Protein AF-A0AAD9JQ45-F1 (afdb_monomer_lite)

Sequence (124 aa):
MDDPEVIKRTMRRQRAKHRPKNRPTATRLMILDEWKTPRGDNPEKFPRPRTFSQQNMLNGLAFLPVDCVVNGLQFLKENTPDGLETLLEYFECTYVSGSFRRIQPPPFLDGTIPPLRMRRVPPL

Foldseek 3Di:
DDDPVVVVVVVVVVCVVPPPPDDPDCVVVPPPCVPDDPPDDDPDDDPPPCVVVLVVLVVVLVVDDLVCSVVSLVVCVVPPDPPCVVVSVQCCCFPPVFDKDWDFDDQDPVRHGDDIDIDTDGDD

Organism: NCBI:txid53620

Structure (mmCIF, N/CA/C/O backbone):
data_AF-A0AAD9JQ45-F1
#
_entry.id   AF-A0AAD9JQ45-F1
#
loop_
_atom_site.group_PDB
_atom_site.id
_atom_site.type_symbol
_atom_site.label_a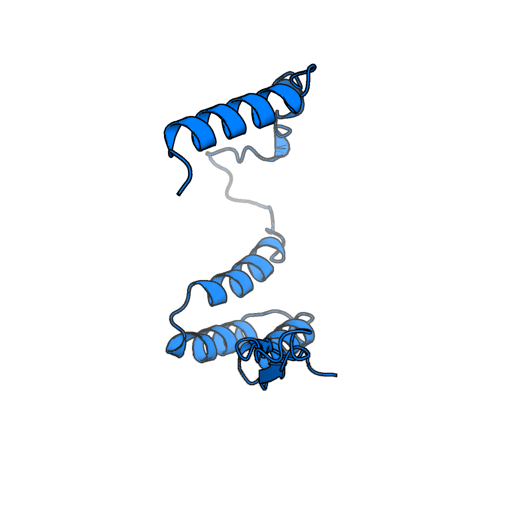tom_id
_atom_site.label_alt_id
_atom_site.label_comp_id
_atom_site.label_asym_id
_atom_site.label_entity_id
_atom_site.label_seq_id
_atom_site.pdbx_PDB_ins_code
_atom_site.Cartn_x
_atom_site.Cartn_y
_atom_site.Cartn_z
_atom_site.occupancy
_atom_site.B_iso_or_equiv
_atom_site.auth_seq_id
_atom_site.auth_comp_id
_atom_site.auth_asym_id
_atom_site.auth_atom_id
_atom_site.pdbx_PDB_model_num
ATOM 1 N N . MET A 1 1 ? 34.869 -12.000 -15.571 1.00 60.44 1 MET A N 1
ATOM 2 C CA . MET A 1 1 ? 34.526 -12.435 -14.202 1.00 60.44 1 MET A CA 1
ATOM 3 C C . MET A 1 1 ? 35.571 -11.822 -13.294 1.00 60.44 1 MET A C 1
ATOM 5 O O . MET A 1 1 ? 36.710 -12.263 -13.344 1.00 60.44 1 MET A O 1
ATOM 9 N N . ASP A 1 2 ? 35.231 -10.750 -12.582 1.00 76.12 2 ASP A N 1
ATOM 10 C CA . ASP A 1 2 ? 36.179 -10.084 -11.684 1.00 76.12 2 ASP A CA 1
ATOM 11 C C . ASP A 1 2 ? 36.359 -10.886 -10.391 1.00 76.12 2 ASP A C 1
ATOM 13 O O . ASP A 1 2 ? 35.397 -11.423 -9.839 1.00 76.12 2 ASP A O 1
ATOM 17 N N . ASP A 1 3 ? 37.599 -10.965 -9.912 1.00 87.94 3 ASP A N 1
ATOM 18 C CA . ASP A 1 3 ? 37.975 -11.698 -8.702 1.00 87.94 3 ASP A CA 1
ATOM 19 C C . ASP A 1 3 ? 37.284 -11.093 -7.452 1.00 87.94 3 ASP A C 1
ATOM 21 O O . ASP A 1 3 ? 37.372 -9.876 -7.217 1.00 87.94 3 ASP A O 1
ATOM 25 N N . PRO A 1 4 ? 36.604 -11.905 -6.614 1.00 86.50 4 PRO A N 1
ATOM 26 C CA . PRO A 1 4 ? 35.930 -11.435 -5.403 1.00 86.50 4 PRO A CA 1
ATOM 27 C C . PRO A 1 4 ? 36.851 -10.682 -4.431 1.00 86.50 4 PRO A C 1
ATOM 29 O O . PRO A 1 4 ? 36.389 -9.780 -3.723 1.00 86.50 4 PRO A O 1
ATOM 32 N N . GLU A 1 5 ? 38.148 -10.988 -4.393 1.00 86.19 5 GLU A N 1
ATOM 33 C CA . GLU A 1 5 ? 39.107 -10.265 -3.554 1.00 86.19 5 GLU A CA 1
ATOM 34 C C . GLU A 1 5 ? 39.410 -8.862 -4.089 1.00 86.19 5 GLU A C 1
ATOM 36 O O . GLU A 1 5 ? 39.559 -7.910 -3.311 1.00 86.19 5 GLU A O 1
ATOM 41 N N . VAL A 1 6 ? 39.395 -8.679 -5.410 1.00 86.75 6 VAL A N 1
ATOM 42 C CA . VAL A 1 6 ? 39.549 -7.362 -6.044 1.00 86.75 6 VAL A CA 1
ATOM 43 C C . VAL A 1 6 ? 38.337 -6.481 -5.737 1.00 86.75 6 VAL A C 1
ATOM 45 O O . VAL A 1 6 ? 38.497 -5.311 -5.365 1.00 86.75 6 VAL A O 1
ATOM 48 N N . ILE A 1 7 ? 37.129 -7.048 -5.774 1.00 84.31 7 ILE A N 1
ATOM 49 C CA . ILE A 1 7 ? 35.888 -6.348 -5.409 1.00 84.31 7 ILE A CA 1
ATOM 50 C C . ILE A 1 7 ? 35.930 -5.923 -3.936 1.00 84.31 7 ILE A C 1
ATOM 52 O O . ILE A 1 7 ? 35.714 -4.749 -3.617 1.00 84.31 7 ILE A O 1
ATOM 56 N N . LYS A 1 8 ? 36.286 -6.835 -3.020 1.00 87.19 8 LYS A N 1
ATOM 57 C CA . LYS A 1 8 ? 36.413 -6.520 -1.585 1.00 87.19 8 LYS A CA 1
ATOM 58 C C . LYS A 1 8 ? 37.433 -5.412 -1.337 1.00 87.19 8 LYS A C 1
ATOM 60 O O . LYS A 1 8 ? 37.167 -4.488 -0.561 1.00 87.19 8 LYS A O 1
ATOM 65 N N . ARG A 1 9 ? 38.591 -5.469 -1.999 1.00 86.56 9 ARG A N 1
ATOM 66 C CA . ARG A 1 9 ? 39.649 -4.453 -1.884 1.00 86.56 9 ARG A CA 1
ATOM 67 C C . ARG A 1 9 ? 39.174 -3.088 -2.375 1.00 86.56 9 ARG A C 1
ATOM 69 O O . ARG A 1 9 ? 39.435 -2.076 -1.721 1.00 86.56 9 ARG A O 1
ATOM 76 N N . THR A 1 10 ? 38.421 -3.069 -3.470 1.00 89.44 10 THR A N 1
ATOM 77 C CA . THR A 1 10 ? 37.824 -1.858 -4.044 1.00 89.44 10 THR A CA 1
ATOM 78 C C . THR A 1 10 ? 36.794 -1.249 -3.095 1.00 89.44 10 THR A C 1
ATOM 80 O O . THR A 1 10 ? 36.866 -0.059 -2.781 1.00 89.44 10 THR A O 1
ATOM 83 N N . MET A 1 11 ? 35.914 -2.075 -2.524 1.00 84.31 11 MET A N 1
ATOM 84 C CA . MET A 1 11 ? 34.913 -1.645 -1.543 1.00 84.31 11 MET A CA 1
ATOM 85 C C . MET A 1 11 ? 35.549 -1.088 -0.263 1.00 84.31 11 MET A C 1
ATOM 87 O O . MET A 1 11 ? 35.085 -0.082 0.275 1.00 84.31 11 MET A O 1
ATOM 91 N N . ARG A 1 12 ? 36.643 -1.690 0.222 1.00 84.50 12 ARG A N 1
ATOM 92 C CA . ARG A 1 12 ? 37.390 -1.173 1.383 1.00 84.50 12 ARG A CA 1
ATOM 93 C C . ARG A 1 12 ? 37.990 0.208 1.106 1.00 84.50 12 ARG A C 1
ATOM 95 O O . ARG A 1 12 ? 37.864 1.094 1.948 1.00 84.50 12 ARG A O 1
ATOM 102 N N . ARG A 1 13 ? 38.585 0.416 -0.076 1.00 87.81 13 ARG A N 1
ATOM 103 C CA . ARG A 1 13 ? 39.139 1.721 -0.490 1.00 87.81 13 ARG A CA 1
ATOM 104 C C . ARG A 1 13 ? 38.056 2.794 -0.612 1.00 87.81 13 ARG A C 1
ATOM 106 O O . ARG A 1 13 ? 38.239 3.896 -0.103 1.00 87.81 13 ARG A O 1
ATOM 113 N N . GLN A 1 14 ? 36.917 2.452 -1.213 1.00 82.62 14 GLN A N 1
ATOM 114 C CA . GLN A 1 14 ? 35.738 3.322 -1.314 1.00 82.62 14 GLN A CA 1
ATOM 115 C C . GLN A 1 14 ? 35.245 3.769 0.074 1.00 82.62 14 GLN A C 1
ATOM 117 O O . GLN A 1 14 ? 35.102 4.962 0.338 1.00 82.62 14 GLN A O 1
ATOM 122 N N . ARG A 1 15 ? 35.075 2.825 1.009 1.00 82.50 15 ARG A N 1
ATOM 123 C CA . ARG A 1 15 ? 34.634 3.121 2.385 1.00 82.50 15 ARG A CA 1
ATOM 124 C C . ARG A 1 15 ? 35.632 3.978 3.160 1.00 82.50 15 ARG A C 1
ATOM 126 O O . ARG A 1 15 ? 35.220 4.836 3.932 1.00 82.50 15 ARG A O 1
ATOM 133 N N . ALA A 1 16 ? 36.932 3.766 2.951 1.00 81.25 16 ALA A N 1
ATOM 134 C CA . ALA A 1 16 ? 37.968 4.591 3.566 1.00 81.25 16 ALA A CA 1
ATOM 135 C C . ALA A 1 16 ? 37.944 6.033 3.032 1.00 81.25 16 ALA A C 1
ATOM 137 O O . ALA A 1 16 ? 38.082 6.968 3.818 1.00 81.25 16 ALA A O 1
ATOM 138 N N . LYS A 1 17 ? 37.706 6.217 1.725 1.00 83.19 17 LYS A N 1
ATOM 139 C CA . LYS A 1 17 ? 37.618 7.536 1.075 1.00 83.19 17 LYS A CA 1
ATOM 140 C C . LYS A 1 17 ? 36.447 8.374 1.597 1.00 83.19 17 LYS A C 1
ATOM 142 O O . LYS A 1 17 ? 36.589 9.580 1.755 1.00 83.19 17 LYS A O 1
ATOM 147 N N . HIS A 1 18 ? 35.318 7.731 1.895 1.00 76.81 18 HIS A N 1
ATOM 148 C CA . HIS A 1 18 ? 34.110 8.384 2.411 1.00 76.81 18 HIS A CA 1
ATOM 149 C C . HIS A 1 18 ? 33.976 8.325 3.936 1.00 76.81 18 HIS A C 1
ATOM 151 O O . HIS A 1 18 ? 32.913 8.634 4.473 1.00 76.81 18 HIS A O 1
ATOM 157 N N . ARG A 1 19 ? 35.032 7.935 4.660 1.00 73.81 19 ARG A N 1
ATOM 158 C CA . ARG A 1 19 ? 34.989 7.930 6.120 1.00 73.81 19 ARG A CA 1
ATOM 159 C C . ARG A 1 19 ? 34.984 9.384 6.615 1.00 73.81 19 ARG A C 1
ATOM 161 O O . ARG A 1 19 ? 35.954 10.099 6.359 1.00 73.81 19 ARG A O 1
ATOM 168 N N . PRO A 1 20 ? 33.939 9.843 7.324 1.00 74.56 20 PRO A N 1
ATOM 169 C CA . PRO A 1 20 ? 33.933 11.187 7.887 1.00 74.56 20 PRO A CA 1
ATOM 170 C C . PRO A 1 20 ? 35.112 11.335 8.858 1.00 74.56 20 PRO A C 1
ATOM 172 O O . PRO A 1 20 ? 35.292 10.5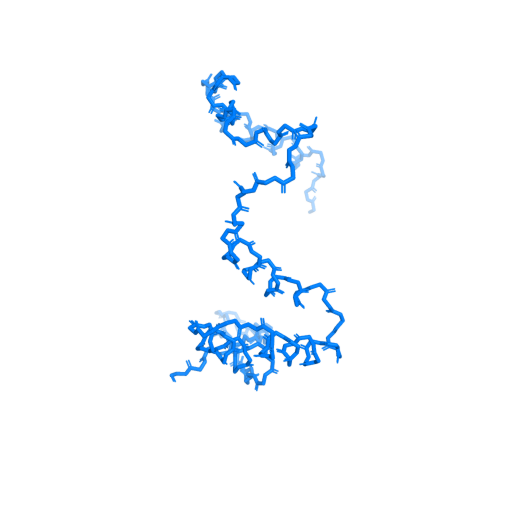14 9.759 1.00 74.56 20 PRO A O 1
ATOM 175 N N . LYS A 1 21 ? 35.943 12.364 8.640 1.00 67.81 21 LYS A N 1
ATOM 176 C CA . LYS A 1 21 ? 37.169 12.632 9.419 1.00 67.81 21 LYS A CA 1
ATOM 177 C C . LYS A 1 21 ? 36.862 12.960 10.881 1.00 67.81 21 LYS A C 1
ATOM 179 O O . LYS A 1 21 ? 37.613 12.582 11.773 1.00 67.81 21 LYS A O 1
ATOM 184 N N . ASN A 1 22 ? 35.712 13.584 11.112 1.00 68.06 22 ASN A N 1
ATOM 185 C CA . ASN A 1 22 ? 35.192 13.863 12.438 1.00 68.06 22 ASN A CA 1
ATOM 186 C C . ASN A 1 22 ? 34.194 12.764 12.791 1.00 68.06 22 ASN A C 1
ATOM 188 O O . ASN A 1 22 ? 33.078 12.732 12.274 1.00 68.06 22 ASN A O 1
ATOM 192 N N . ARG A 1 23 ? 34.600 11.842 13.667 1.00 53.06 23 ARG A N 1
ATOM 193 C CA . ARG A 1 23 ? 33.648 10.966 14.349 1.00 53.06 23 ARG A CA 1
ATOM 194 C C . ARG A 1 23 ? 32.820 11.892 15.246 1.00 53.06 23 ARG A C 1
ATOM 196 O O . ARG A 1 23 ? 33.431 12.527 16.103 1.00 53.06 23 ARG A O 1
ATOM 203 N N . PRO A 1 24 ? 31.494 12.036 15.074 1.00 58.88 24 PRO A N 1
ATOM 204 C CA . PRO A 1 24 ? 30.712 12.688 16.110 1.00 58.88 24 PRO A CA 1
ATOM 205 C C . PRO A 1 24 ? 30.982 11.910 17.399 1.00 58.88 24 PRO A C 1
ATOM 207 O O . PRO A 1 24 ? 30.790 10.692 17.444 1.00 58.88 24 PRO A O 1
ATOM 210 N N . THR A 1 25 ? 31.546 12.585 18.400 1.00 55.50 25 THR A N 1
ATOM 211 C CA . THR A 1 25 ? 31.764 12.014 19.726 1.00 55.50 25 THR A CA 1
ATOM 212 C C . THR A 1 25 ? 30.434 11.418 20.175 1.00 55.50 25 THR A C 1
ATOM 214 O O . THR A 1 25 ? 29.390 12.036 19.956 1.00 55.50 25 THR A O 1
ATOM 217 N N . ALA A 1 26 ? 30.451 10.206 20.735 1.00 52.16 26 ALA A N 1
ATOM 218 C CA . ALA A 1 26 ? 29.243 9.441 21.069 1.00 52.16 26 ALA A CA 1
ATOM 219 C C . ALA A 1 26 ? 28.235 10.220 21.940 1.00 52.16 26 ALA A C 1
ATOM 221 O O . ALA A 1 26 ? 27.062 9.876 21.977 1.00 52.16 26 ALA A O 1
ATOM 222 N N . THR A 1 27 ? 28.666 11.320 22.556 1.00 55.16 27 THR A N 1
ATOM 223 C CA . THR A 1 27 ? 27.839 12.339 23.203 1.00 55.16 27 THR A CA 1
ATOM 224 C C . THR A 1 27 ? 26.742 12.927 22.310 1.00 55.16 27 THR A C 1
ATOM 226 O O . THR A 1 27 ? 25.647 13.158 22.798 1.00 55.16 27 THR A O 1
ATOM 229 N N . ARG A 1 28 ? 26.955 13.117 20.997 1.00 48.47 28 ARG A N 1
ATOM 230 C CA . ARG A 1 28 ? 25.897 13.612 20.082 1.00 48.47 28 ARG A CA 1
ATOM 231 C C . ARG A 1 28 ? 24.850 12.540 19.736 1.00 48.47 28 ARG A C 1
ATOM 233 O O . ARG A 1 28 ? 23.806 12.861 19.183 1.00 48.47 28 ARG A O 1
ATOM 240 N N . LEU A 1 29 ? 25.144 11.278 20.050 1.00 51.72 29 LEU A N 1
ATOM 241 C CA . LEU A 1 29 ? 24.231 10.137 19.931 1.00 51.72 29 LEU A CA 1
ATOM 242 C C . LEU A 1 29 ? 23.716 9.671 21.298 1.00 51.72 29 LEU A C 1
ATOM 244 O O . LEU A 1 29 ? 23.048 8.640 21.367 1.00 51.72 29 LEU A O 1
ATOM 248 N N . MET A 1 30 ? 24.006 10.407 22.379 1.00 49.12 30 MET A N 1
ATOM 249 C CA . MET A 1 30 ? 23.260 10.242 23.617 1.00 49.12 30 MET A CA 1
ATOM 250 C C . MET A 1 30 ? 21.841 10.698 23.317 1.00 49.12 30 MET A C 1
ATOM 252 O O . MET A 1 30 ? 21.549 11.889 23.257 1.00 49.12 30 MET A O 1
ATOM 256 N N . ILE A 1 31 ? 20.985 9.718 23.041 1.00 51.78 31 ILE A N 1
ATOM 257 C CA . ILE A 1 31 ? 19.540 9.863 23.124 1.00 51.78 31 ILE A CA 1
ATOM 258 C C . ILE A 1 31 ? 19.299 10.563 24.459 1.00 51.78 31 ILE A C 1
ATOM 260 O O . ILE A 1 31 ? 19.718 10.048 25.499 1.00 51.78 31 ILE A O 1
ATOM 264 N N . LEU A 1 32 ? 18.748 11.777 24.399 1.00 46.09 32 LEU A N 1
ATOM 265 C CA . LEU A 1 32 ? 18.418 12.564 25.577 1.00 46.09 32 LEU A CA 1
ATOM 266 C C . LEU A 1 32 ? 17.648 11.648 26.541 1.00 46.09 32 LEU A C 1
ATOM 268 O O . LEU A 1 32 ? 16.798 10.869 26.102 1.00 46.09 32 LEU A O 1
ATOM 272 N N . ASP A 1 33 ? 17.989 11.702 27.829 1.00 49.25 33 ASP A N 1
ATOM 273 C CA . ASP A 1 33 ? 17.545 10.764 28.879 1.00 49.25 33 ASP A CA 1
ATOM 274 C C . ASP A 1 33 ? 16.004 10.697 29.043 1.00 49.25 33 ASP A C 1
ATOM 276 O O . ASP A 1 33 ? 15.490 9.868 29.785 1.00 49.25 33 ASP A O 1
ATOM 280 N N . GLU A 1 34 ? 15.262 11.513 28.288 1.00 50.44 34 GLU A N 1
ATOM 281 C CA . GLU A 1 34 ? 13.802 11.534 28.141 1.00 50.44 34 GLU A CA 1
ATOM 282 C C . GLU A 1 34 ? 13.191 10.199 27.678 1.00 50.44 34 GLU A C 1
ATOM 284 O O . GLU A 1 34 ? 12.023 9.937 27.953 1.00 50.44 34 GLU A O 1
ATOM 289 N N . TRP A 1 35 ? 13.958 9.327 27.010 1.00 47.41 35 TRP A N 1
ATOM 290 C CA . TRP A 1 35 ? 13.469 8.014 26.553 1.00 47.41 35 TRP A CA 1
ATOM 291 C C . TRP A 1 35 ? 13.833 6.841 27.471 1.00 47.41 35 TRP A C 1
ATOM 293 O O . TRP A 1 35 ? 13.476 5.697 27.170 1.00 47.41 35 TRP A O 1
ATOM 303 N N . LYS A 1 36 ? 14.511 7.074 28.603 1.00 46.16 36 LYS A N 1
ATOM 304 C CA . LYS A 1 36 ? 14.642 6.031 29.627 1.00 46.16 36 LYS A CA 1
ATOM 305 C C . LYS A 1 36 ? 13.361 5.977 30.452 1.00 46.16 36 LYS A C 1
ATOM 307 O O . LYS A 1 36 ? 13.198 6.705 31.423 1.00 46.16 36 LYS A O 1
ATOM 312 N N . THR A 1 37 ? 12.462 5.060 30.106 1.00 52.25 37 THR A N 1
ATOM 313 C CA . THR A 1 37 ? 11.383 4.649 31.016 1.00 52.25 37 THR A CA 1
ATOM 314 C C . THR A 1 37 ? 11.983 4.188 32.349 1.00 52.25 37 THR A C 1
ATOM 316 O O . THR A 1 37 ? 12.784 3.241 32.332 1.00 52.25 37 THR A O 1
ATOM 319 N N . PRO A 1 38 ? 11.598 4.776 33.497 1.00 44.91 38 PRO A N 1
ATOM 320 C CA . PRO A 1 38 ? 11.912 4.200 34.792 1.00 44.91 38 PRO A CA 1
ATOM 321 C C . PRO A 1 38 ? 11.197 2.852 34.873 1.00 44.91 38 PRO A C 1
ATOM 323 O O . PRO A 1 38 ? 9.970 2.768 34.804 1.00 44.91 38 PRO A O 1
ATOM 326 N N . ARG A 1 39 ? 11.970 1.770 34.963 1.00 50.16 39 ARG A N 1
ATOM 327 C CA . ARG A 1 39 ? 11.435 0.488 35.414 1.00 50.16 39 ARG A CA 1
ATOM 328 C C . ARG A 1 39 ? 11.288 0.591 36.926 1.00 50.16 39 ARG A C 1
ATOM 330 O O . ARG A 1 39 ? 12.290 0.488 37.621 1.00 50.16 39 ARG A O 1
ATOM 337 N N . GLY A 1 40 ? 10.069 0.827 37.396 1.00 51.09 40 GLY A N 1
ATOM 338 C CA . GLY A 1 40 ? 9.744 0.795 38.820 1.00 51.09 40 GLY A CA 1
ATOM 339 C C . GLY A 1 40 ? 8.718 1.850 39.217 1.00 51.09 40 GLY A C 1
ATOM 340 O O . GLY A 1 40 ? 9.053 3.020 39.340 1.00 51.09 40 GLY A O 1
ATOM 341 N N . ASP A 1 41 ? 7.491 1.373 39.417 1.00 51.12 41 ASP A N 1
ATOM 342 C CA . ASP A 1 41 ? 6.560 1.792 40.467 1.00 51.12 41 ASP A CA 1
ATOM 343 C C . ASP A 1 41 ? 5.970 3.211 40.413 1.00 51.12 41 ASP A C 1
ATOM 345 O O . ASP A 1 41 ? 6.273 4.066 41.240 1.00 51.12 41 ASP A O 1
ATOM 349 N N . ASN A 1 42 ? 5.005 3.431 39.509 1.00 49.59 42 ASN A N 1
ATOM 350 C CA . ASN A 1 42 ? 3.872 4.315 39.813 1.00 49.59 42 ASN A CA 1
ATOM 351 C C . ASN A 1 42 ? 2.637 3.968 38.945 1.00 49.59 42 ASN A C 1
ATOM 353 O O . ASN A 1 42 ? 2.738 4.039 37.717 1.00 49.59 42 ASN A O 1
ATOM 357 N N . PRO A 1 43 ? 1.478 3.578 39.519 1.00 48.88 43 PRO A N 1
ATOM 358 C CA . PRO A 1 43 ? 0.306 3.170 38.740 1.00 48.88 43 PRO A CA 1
ATOM 359 C C . PRO A 1 43 ? -0.594 4.329 38.279 1.00 48.88 43 PRO A C 1
ATOM 361 O O . PRO A 1 43 ? -1.614 4.074 37.642 1.00 48.88 43 PRO A O 1
ATOM 364 N N . GLU A 1 44 ? -0.249 5.594 38.534 1.00 55.03 44 GLU A N 1
ATOM 365 C CA . GLU A 1 44 ? -1.075 6.728 38.111 1.00 55.03 44 GLU A CA 1
ATOM 366 C C . GLU A 1 44 ? -0.397 7.646 37.087 1.00 55.03 44 GLU A C 1
ATOM 368 O O . GLU A 1 44 ? 0.628 8.271 37.337 1.00 55.03 44 GLU A O 1
ATOM 373 N N . LYS A 1 45 ? -1.109 7.809 35.966 1.00 50.84 45 LYS A N 1
ATOM 374 C CA . LYS A 1 45 ? -1.131 9.002 35.107 1.00 50.84 45 LYS A CA 1
ATOM 375 C C . LYS A 1 45 ? 0.110 9.282 34.261 1.00 50.84 45 LYS A C 1
ATOM 377 O O . LYS A 1 45 ? 0.776 10.294 34.413 1.00 50.84 45 LYS A O 1
ATOM 382 N N . PHE A 1 46 ? 0.207 8.531 33.169 1.00 38.62 46 PHE A N 1
ATOM 383 C CA . PHE A 1 46 ? 0.223 9.194 31.863 1.00 38.62 46 PHE A CA 1
ATOM 384 C C . PHE A 1 46 ? -0.817 8.515 30.969 1.00 38.62 46 PHE A C 1
ATOM 386 O O . PHE A 1 46 ? -0.690 7.312 30.717 1.00 38.62 46 PHE A O 1
ATOM 393 N N . PRO A 1 47 ? -1.854 9.219 30.474 1.00 48.66 47 PRO A N 1
ATOM 394 C CA . PRO A 1 47 ? -2.606 8.692 29.352 1.00 48.66 47 PRO A CA 1
ATOM 395 C C . PRO A 1 47 ? -1.611 8.627 28.199 1.00 48.66 47 PRO A C 1
ATOM 397 O O . PRO A 1 47 ? -1.216 9.656 27.652 1.00 48.66 47 PRO A O 1
ATOM 400 N N . ARG A 1 48 ? -1.134 7.419 27.874 1.00 48.47 48 ARG A N 1
ATOM 401 C CA . ARG A 1 48 ? -0.340 7.218 26.664 1.00 48.47 48 ARG A CA 1
ATOM 402 C C . ARG A 1 48 ? -1.168 7.811 25.528 1.00 48.47 48 ARG A C 1
ATOM 404 O O . ARG A 1 48 ? -2.305 7.356 25.353 1.00 48.47 48 ARG A O 1
ATOM 411 N N . PRO A 1 49 ? -0.675 8.811 24.783 1.00 42.50 49 PRO A N 1
ATOM 412 C CA . PRO A 1 49 ? -1.395 9.243 23.607 1.00 42.50 49 PRO A CA 1
ATOM 413 C C . PRO A 1 49 ? -1.515 8.000 22.724 1.00 42.50 49 PRO A C 1
ATOM 415 O O . PRO A 1 49 ? -0.512 7.403 22.324 1.00 42.50 49 PRO A O 1
ATOM 418 N N . ARG A 1 50 ? -2.755 7.559 22.471 1.00 50.03 50 ARG A N 1
ATOM 419 C CA . ARG A 1 50 ? -3.079 6.385 21.637 1.00 50.03 50 ARG A CA 1
ATOM 420 C C . ARG A 1 50 ? -2.626 6.563 20.177 1.00 50.03 50 ARG A C 1
ATOM 422 O O . ARG A 1 50 ? -3.010 5.781 19.321 1.00 50.03 50 ARG A O 1
ATOM 429 N N . THR A 1 51 ? -1.824 7.582 19.886 1.00 47.84 51 THR A N 1
ATOM 430 C CA . THR A 1 51 ? -1.241 7.906 18.589 1.00 47.84 51 THR A CA 1
ATOM 431 C C . THR A 1 51 ? 0.025 7.088 18.319 1.00 47.84 51 THR A C 1
ATOM 433 O O . THR A 1 51 ? 0.194 6.603 17.208 1.00 47.84 51 THR A O 1
ATOM 436 N N . PHE A 1 52 ? 0.860 6.796 19.329 1.00 39.53 52 PHE A N 1
ATOM 437 C CA . PHE A 1 52 ? 2.082 5.985 19.140 1.00 39.53 52 PHE A CA 1
ATOM 438 C C . PHE A 1 52 ? 1.786 4.497 18.843 1.00 39.53 52 PHE A C 1
ATOM 440 O O . PHE A 1 52 ? 2.657 3.753 18.398 1.00 39.53 52 PHE A O 1
ATOM 447 N N . SER A 1 53 ? 0.544 4.054 19.067 1.00 56.81 53 SER A N 1
ATOM 448 C CA . SER A 1 53 ? 0.103 2.680 18.803 1.00 56.81 53 SER A CA 1
ATOM 449 C C . SER A 1 53 ? -0.367 2.467 17.360 1.00 56.81 53 SER A C 1
ATOM 451 O O . SER A 1 53 ? -0.204 1.376 16.826 1.00 56.81 53 SER A O 1
ATOM 453 N N . GLN A 1 54 ? -0.937 3.480 16.703 1.00 55.53 54 GLN A N 1
ATOM 454 C CA . GLN A 1 54 ? -1.735 3.260 15.488 1.00 55.53 54 GLN A CA 1
ATOM 455 C C . GLN A 1 54 ? -0.908 3.143 14.205 1.00 55.53 54 GLN A C 1
ATOM 457 O O . GLN A 1 54 ? -1.148 2.225 13.422 1.00 55.53 54 GLN A O 1
ATOM 462 N N . GLN A 1 55 ? 0.140 3.960 14.023 1.00 58.78 55 GLN A N 1
ATOM 463 C CA . GLN A 1 55 ? 1.122 3.706 12.955 1.00 58.78 55 GLN A CA 1
ATOM 464 C C . GLN A 1 55 ? 1.789 2.330 13.116 1.00 58.78 55 GLN A C 1
ATOM 466 O O . GLN A 1 55 ? 2.020 1.636 12.128 1.00 58.78 55 GLN A O 1
ATOM 471 N N . ASN A 1 56 ? 2.066 1.905 14.353 1.00 63.31 56 ASN A N 1
ATOM 472 C CA . ASN A 1 56 ? 2.637 0.583 14.618 1.00 63.31 56 ASN A CA 1
ATOM 473 C C . ASN A 1 56 ? 1.672 -0.557 14.274 1.00 63.31 56 ASN A C 1
ATOM 475 O O . ASN A 1 56 ? 2.111 -1.603 13.806 1.00 63.31 56 ASN A O 1
ATOM 479 N N . MET A 1 57 ? 0.371 -0.355 14.464 1.00 72.94 57 MET A N 1
ATOM 480 C CA . MET A 1 57 ? -0.647 -1.342 14.121 1.00 72.94 57 MET A CA 1
ATOM 481 C C . MET A 1 57 ? -0.812 -1.510 12.603 1.00 72.94 57 MET A C 1
ATOM 483 O O . MET A 1 57 ? -0.857 -2.642 12.126 1.00 72.94 57 MET A O 1
ATOM 487 N N . LEU A 1 58 ? -0.787 -0.414 11.834 1.00 78.75 58 LEU A N 1
ATOM 488 C CA . LEU A 1 58 ? -0.729 -0.462 10.364 1.00 78.75 58 LEU A CA 1
ATOM 489 C C . LEU A 1 58 ? 0.542 -1.169 9.870 1.00 78.75 58 LEU A C 1
ATOM 491 O O . LEU A 1 58 ? 0.471 -2.028 8.992 1.00 78.75 58 LEU A O 1
ATOM 495 N N . ASN A 1 59 ? 1.695 -0.879 10.484 1.00 79.00 59 ASN A N 1
ATOM 496 C CA . ASN A 1 59 ? 2.942 -1.598 10.203 1.00 79.00 59 ASN A CA 1
ATOM 497 C C . ASN A 1 59 ? 2.838 -3.095 10.542 1.00 79.00 59 ASN A C 1
ATOM 499 O O . ASN A 1 59 ? 3.481 -3.914 9.890 1.00 79.00 59 ASN A O 1
ATOM 503 N N . GLY A 1 60 ? 2.004 -3.466 11.517 1.00 80.94 60 GLY A N 1
ATOM 504 C CA . GLY A 1 60 ? 1.702 -4.854 11.865 1.00 80.94 60 GLY A CA 1
ATOM 505 C C . GLY A 1 60 ? 1.115 -5.661 10.704 1.00 80.94 60 GLY A C 1
ATOM 506 O O . GLY A 1 60 ? 1.443 -6.839 10.566 1.00 80.94 60 GLY A O 1
ATOM 507 N N . LEU A 1 61 ? 0.341 -5.028 9.811 1.00 84.62 61 LEU A N 1
ATOM 508 C CA . LEU A 1 61 ? -0.204 -5.697 8.622 1.00 84.62 61 LEU A CA 1
ATOM 509 C C . LEU A 1 61 ? 0.890 -6.193 7.669 1.00 84.62 61 LEU A C 1
ATOM 511 O O . LEU A 1 61 ? 0.688 -7.192 6.987 1.00 84.62 61 LEU A O 1
ATOM 515 N N . ALA A 1 62 ? 2.056 -5.538 7.635 1.00 81.00 62 ALA A N 1
ATOM 516 C CA . ALA A 1 62 ? 3.164 -5.940 6.767 1.00 81.00 62 ALA A CA 1
ATOM 517 C C . ALA A 1 62 ? 3.807 -7.275 7.185 1.00 81.00 62 ALA A C 1
ATOM 519 O O . ALA A 1 62 ? 4.520 -7.884 6.388 1.00 81.00 62 ALA A O 1
ATOM 520 N N . PHE A 1 63 ? 3.566 -7.722 8.421 1.00 84.06 63 PHE A N 1
ATOM 521 C CA . PHE A 1 63 ? 4.093 -8.975 8.964 1.00 84.06 63 PHE A CA 1
ATOM 522 C C . PHE A 1 63 ? 3.059 -10.107 8.977 1.00 84.06 63 PHE A C 1
ATOM 524 O O . PHE A 1 63 ? 3.395 -11.232 9.349 1.00 84.06 63 PHE A O 1
ATOM 531 N N . LEU A 1 64 ? 1.812 -9.835 8.577 1.00 84.38 64 LEU A N 1
ATOM 532 C CA . LEU A 1 64 ? 0.789 -10.865 8.454 1.00 84.38 64 LEU A CA 1
ATOM 533 C C . LEU A 1 64 ? 0.988 -11.685 7.170 1.00 84.38 64 LEU A C 1
ATOM 535 O O . LEU A 1 64 ? 1.380 -11.137 6.136 1.00 84.38 64 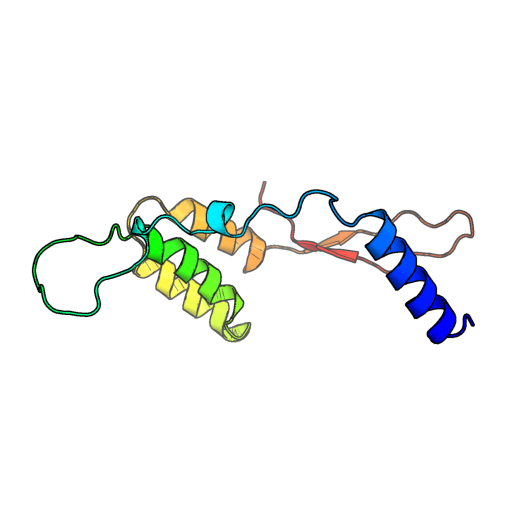LEU A O 1
ATOM 539 N N . PRO A 1 65 ? 0.661 -12.991 7.194 1.00 86.62 65 PRO A N 1
ATOM 540 C CA . PRO A 1 65 ? 0.441 -13.753 5.971 1.00 86.62 65 PRO A CA 1
ATOM 541 C C . PRO A 1 65 ? -0.586 -13.049 5.080 1.00 86.62 65 PRO A C 1
ATOM 543 O O . PRO A 1 65 ? -1.545 -12.471 5.592 1.00 86.62 65 PRO A O 1
ATOM 546 N N . VAL A 1 66 ? -0.408 -13.125 3.758 1.00 81.69 66 VAL A N 1
ATOM 547 C CA . VAL A 1 66 ? -1.235 -12.396 2.776 1.00 81.69 66 VAL A CA 1
ATOM 548 C C . VAL A 1 66 ? -2.730 -12.666 2.976 1.00 81.69 66 VAL A C 1
ATOM 550 O O . VAL A 1 66 ? -3.526 -11.730 2.968 1.00 81.69 66 VAL A O 1
ATOM 553 N N . ASP A 1 67 ? -3.093 -13.915 3.261 1.00 86.25 67 ASP A N 1
ATOM 554 C CA . ASP A 1 67 ? -4.483 -14.344 3.465 1.00 86.25 67 ASP A CA 1
ATOM 555 C C . ASP A 1 67 ? -5.117 -13.747 4.736 1.00 86.25 67 ASP A C 1
ATOM 557 O O . ASP A 1 67 ? -6.336 -13.641 4.850 1.00 86.25 67 ASP A O 1
ATOM 561 N N . CYS A 1 68 ? -4.292 -13.306 5.689 1.00 85.19 68 CYS A N 1
ATOM 562 C CA .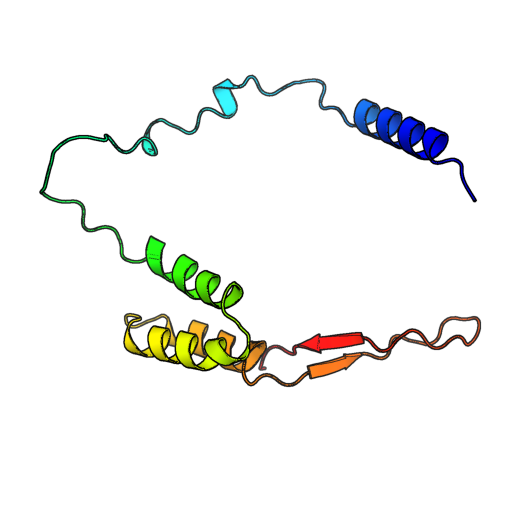 CYS A 1 68 ? -4.727 -12.712 6.951 1.00 85.19 68 CYS A CA 1
ATOM 563 C C . CYS A 1 68 ? -4.791 -11.177 6.907 1.00 85.19 68 CYS A C 1
ATOM 565 O O . CYS A 1 68 ? -5.310 -10.570 7.845 1.00 85.19 68 CYS A O 1
ATOM 567 N N . VAL A 1 69 ? -4.278 -10.533 5.851 1.00 86.19 69 VAL A N 1
ATOM 568 C CA . VAL A 1 69 ? -4.209 -9.063 5.751 1.00 86.19 69 VAL A CA 1
ATOM 569 C C . VAL A 1 69 ? -5.603 -8.435 5.735 1.00 86.19 69 VAL A C 1
ATOM 571 O O . VAL A 1 69 ? -5.806 -7.409 6.378 1.00 86.19 69 VAL A O 1
ATOM 574 N N . VAL A 1 70 ? -6.575 -9.064 5.065 1.00 87.38 70 VAL A N 1
ATOM 575 C CA . VAL A 1 70 ? -7.967 -8.578 5.003 1.00 87.38 70 VAL A CA 1
ATOM 576 C C . VAL A 1 70 ? -8.598 -8.564 6.397 1.00 87.38 70 VAL A C 1
ATOM 578 O O . VAL A 1 70 ? -9.135 -7.545 6.825 1.00 87.38 70 VAL A O 1
ATOM 581 N N . ASN A 1 71 ? -8.449 -9.659 7.146 1.00 87.75 71 ASN A N 1
ATOM 582 C CA . ASN A 1 71 ? -8.971 -9.771 8.510 1.00 87.75 71 ASN A CA 1
ATOM 583 C C . ASN A 1 71 ? -8.263 -8.804 9.471 1.00 87.75 71 ASN A C 1
ATOM 585 O O . ASN A 1 71 ? -8.903 -8.189 10.320 1.00 87.75 71 ASN A O 1
ATOM 589 N N . GLY A 1 72 ? -6.946 -8.635 9.323 1.00 88.56 72 GLY A N 1
ATOM 590 C CA . GLY A 1 72 ? -6.180 -7.670 10.112 1.00 88.56 72 GLY A CA 1
ATOM 591 C C . GLY A 1 72 ? -6.605 -6.225 9.841 1.00 88.56 72 GLY A C 1
ATOM 592 O O . GLY A 1 72 ? -6.704 -5.426 10.768 1.00 88.56 72 GLY A O 1
ATOM 593 N N . LEU A 1 73 ? -6.900 -5.888 8.585 1.00 88.56 73 LEU A N 1
ATOM 594 C CA . LEU A 1 73 ? -7.384 -4.562 8.213 1.00 88.56 73 LEU A CA 1
ATOM 595 C C . LEU A 1 73 ? -8.797 -4.298 8.756 1.00 88.56 73 LEU A C 1
ATOM 597 O O . LEU A 1 73 ? -9.051 -3.213 9.276 1.00 88.56 73 LEU A O 1
ATOM 601 N N . GLN A 1 74 ? -9.688 -5.289 8.683 1.00 88.38 74 GLN A N 1
ATOM 602 C CA . GLN A 1 74 ? -11.029 -5.235 9.275 1.00 88.38 74 GLN A CA 1
ATOM 603 C C . GLN A 1 74 ? -10.951 -4.959 10.785 1.00 88.38 74 GLN A C 1
ATOM 605 O O . GLN A 1 74 ? -11.588 -4.032 11.282 1.00 88.38 74 GLN A O 1
ATOM 610 N N . PHE A 1 75 ? -10.084 -5.688 11.496 1.00 88.06 75 PHE A N 1
ATOM 611 C CA . PHE A 1 75 ? -9.837 -5.471 12.922 1.00 88.06 75 PHE A CA 1
ATOM 612 C C . PHE A 1 75 ? -9.378 -4.038 13.215 1.00 88.06 75 PHE A C 1
ATOM 614 O O . PHE A 1 75 ? -9.815 -3.434 14.195 1.00 88.06 75 PHE A O 1
ATOM 621 N N . LEU A 1 76 ? -8.521 -3.466 12.364 1.00 86.88 76 LEU A N 1
ATOM 622 C CA . LEU A 1 76 ? -8.101 -2.078 12.527 1.00 86.88 76 LEU A CA 1
ATOM 623 C C . LEU A 1 76 ? -9.264 -1.115 12.336 1.00 86.88 76 LEU A C 1
ATOM 625 O O . LEU A 1 76 ? -9.431 -0.244 13.179 1.00 86.88 76 LEU A O 1
ATOM 629 N N . LYS A 1 77 ? -10.105 -1.282 11.315 1.00 85.75 77 LYS A N 1
ATOM 630 C CA . LYS A 1 77 ? -11.278 -0.415 11.109 1.00 85.75 77 LYS A CA 1
ATOM 631 C C . LYS A 1 77 ? -12.215 -0.388 12.321 1.00 85.75 77 LYS A C 1
ATOM 633 O O . LYS A 1 77 ? -12.708 0.671 12.677 1.00 85.75 77 LYS A O 1
ATOM 638 N N . GLU A 1 78 ? -12.412 -1.527 12.978 1.00 86.31 78 GLU A N 1
ATOM 639 C CA . GLU A 1 78 ? -13.306 -1.650 14.140 1.00 86.31 78 GLU A CA 1
ATOM 640 C C . GLU A 1 78 ? -12.709 -1.085 15.439 1.00 86.31 78 GLU A C 1
ATOM 642 O O . GLU A 1 78 ? -13.444 -0.712 16.351 1.00 86.31 78 GLU A O 1
ATOM 647 N N . ASN A 1 79 ? -11.377 -1.021 15.542 1.00 83.56 79 ASN A N 1
ATOM 648 C CA . ASN A 1 79 ? -10.674 -0.630 16.771 1.00 83.56 79 ASN A CA 1
ATOM 649 C C . ASN A 1 79 ? -9.960 0.727 16.670 1.00 83.56 79 ASN A C 1
ATOM 651 O O . ASN A 1 79 ? -9.346 1.179 17.643 1.00 83.56 79 ASN A O 1
ATOM 655 N N . THR A 1 80 ? -10.002 1.370 15.505 1.00 76.25 80 THR A N 1
ATOM 656 C CA . THR A 1 80 ? -9.324 2.643 15.263 1.00 76.25 80 THR A CA 1
ATOM 657 C C . 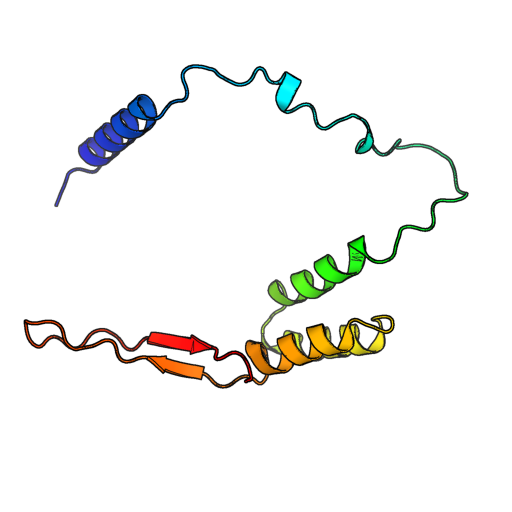THR A 1 80 ? -10.273 3.806 15.564 1.00 76.25 80 THR A C 1
ATOM 659 O O . THR A 1 80 ? -11.401 3.794 15.087 1.00 76.25 80 THR A O 1
ATOM 662 N N . PRO A 1 81 ? -9.853 4.797 16.372 1.00 69.62 81 PRO A N 1
ATOM 663 C CA . PRO A 1 81 ? -10.658 5.981 16.662 1.00 69.62 81 PRO A CA 1
ATOM 664 C C . PRO A 1 81 ? -10.800 6.907 15.447 1.00 69.62 81 PRO A C 1
ATOM 666 O O . PRO A 1 81 ? -9.953 6.892 14.551 1.00 69.62 81 PRO A O 1
ATOM 669 N N . ASP A 1 82 ? -11.832 7.752 15.494 1.00 73.69 82 ASP A N 1
ATOM 670 C CA . ASP A 1 82 ? -12.208 8.679 14.424 1.00 73.69 82 ASP A CA 1
ATOM 671 C C . ASP A 1 82 ? -11.025 9.527 13.913 1.00 73.69 82 ASP A C 1
ATOM 673 O O . ASP A 1 82 ? -10.247 10.085 14.699 1.00 73.69 82 ASP A O 1
ATOM 677 N N . GLY A 1 83 ? -10.900 9.649 12.588 1.00 74.56 83 GLY A N 1
ATOM 678 C CA . GLY A 1 83 ? -9.887 10.460 11.899 1.00 74.56 83 GLY A CA 1
ATOM 679 C C . GLY A 1 83 ? -8.780 9.677 11.179 1.00 74.56 83 GLY A C 1
ATOM 680 O O . GLY A 1 83 ? -7.910 10.293 10.557 1.00 74.56 83 GLY A O 1
ATOM 681 N N . LEU A 1 84 ? -8.784 8.341 11.241 1.00 75.81 84 LEU A N 1
ATOM 682 C CA . LEU A 1 84 ? -7.844 7.481 10.502 1.00 75.81 84 LEU A CA 1
ATOM 683 C C . LEU A 1 84 ? -8.508 6.713 9.345 1.00 75.81 84 LEU A C 1
ATOM 685 O O . LEU A 1 84 ? -7.826 5.969 8.634 1.00 75.81 84 LEU A O 1
ATOM 689 N N . GLU A 1 85 ? -9.816 6.878 9.145 1.00 83.50 85 GLU A N 1
ATOM 690 C CA . GLU A 1 85 ? -10.604 6.146 8.150 1.00 83.50 85 GLU A CA 1
ATOM 691 C C . GLU A 1 85 ? -10.032 6.360 6.754 1.00 83.50 85 GLU A C 1
ATOM 693 O O . GLU A 1 85 ? -9.802 5.394 6.037 1.00 83.50 85 GLU A O 1
ATOM 698 N N . THR A 1 86 ? -9.681 7.604 6.414 1.00 83.25 86 THR A N 1
ATOM 699 C CA . THR A 1 86 ? -9.107 7.959 5.108 1.00 83.25 86 THR A CA 1
ATOM 700 C C . THR A 1 86 ? -7.768 7.263 4.853 1.00 83.25 86 THR A C 1
AT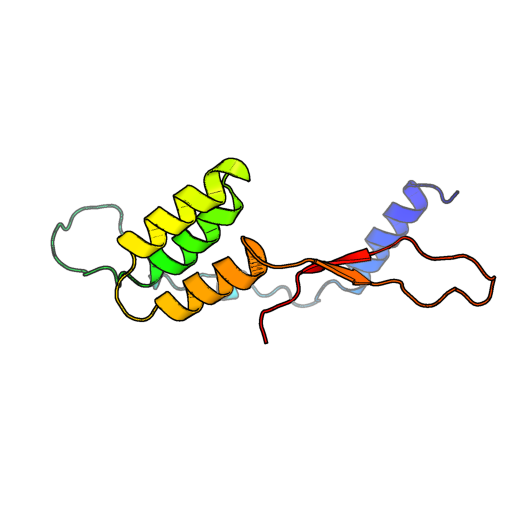OM 702 O O . THR A 1 86 ? -7.456 6.894 3.723 1.00 83.25 86 THR A O 1
ATOM 705 N N . LEU A 1 87 ? -6.958 7.054 5.897 1.00 83.88 87 LEU A N 1
ATOM 706 C CA . LEU A 1 87 ? -5.679 6.353 5.769 1.00 83.88 87 LEU A CA 1
ATOM 707 C C . LEU A 1 87 ? -5.889 4.846 5.586 1.00 83.88 87 LEU A C 1
ATOM 709 O O . LEU A 1 87 ? -5.205 4.233 4.765 1.00 83.88 87 LEU A O 1
ATOM 713 N N . LEU A 1 88 ? -6.820 4.254 6.341 1.00 85.56 88 LEU A N 1
ATOM 714 C CA . LEU A 1 88 ? -7.176 2.839 6.208 1.00 85.56 88 LEU A CA 1
ATOM 715 C C . LEU A 1 88 ? -7.825 2.556 4.849 1.00 85.56 88 LEU A C 1
ATOM 717 O O . LEU A 1 88 ? -7.478 1.565 4.212 1.00 85.56 88 LEU A O 1
ATOM 721 N N . GLU A 1 89 ? -8.692 3.449 4.375 1.00 85.56 89 GLU A N 1
ATOM 722 C CA . GLU A 1 89 ? -9.329 3.397 3.058 1.00 85.56 89 GLU A CA 1
ATOM 723 C C . GLU A 1 89 ? -8.296 3.527 1.933 1.00 85.56 89 GLU A C 1
ATOM 725 O O . GLU A 1 89 ? -8.265 2.704 1.018 1.00 85.56 89 GLU A O 1
ATOM 730 N N . TYR A 1 90 ? -7.365 4.485 2.032 1.00 83.94 90 TYR A N 1
ATOM 731 C CA . TYR A 1 90 ? -6.250 4.580 1.088 1.00 83.94 90 TYR A CA 1
ATOM 732 C C . TYR A 1 90 ? -5.410 3.299 1.080 1.00 83.94 90 TYR A C 1
ATOM 734 O O . TYR A 1 90 ? -5.043 2.800 0.011 1.00 83.94 90 TYR A O 1
ATOM 742 N N . PHE A 1 91 ? -5.092 2.754 2.258 1.00 83.69 91 PHE A N 1
ATOM 743 C CA . PHE A 1 91 ? -4.297 1.537 2.362 1.00 83.69 91 PHE A CA 1
ATOM 744 C C . PHE A 1 91 ? -5.008 0.345 1.715 1.00 83.69 91 PHE A C 1
ATOM 746 O O . PHE A 1 91 ? -4.396 -0.377 0.927 1.00 83.69 91 PHE A O 1
ATOM 753 N N . GLU A 1 92 ? -6.296 0.168 2.000 1.00 86.81 92 GLU A N 1
ATOM 754 C CA . GLU A 1 92 ? -7.137 -0.865 1.402 1.00 86.81 92 GLU A CA 1
ATOM 755 C C . GLU A 1 92 ? -7.136 -0.759 -0.123 1.00 86.81 92 GLU A C 1
ATOM 757 O O . GLU A 1 92 ? -6.692 -1.685 -0.805 1.00 86.81 92 GLU A O 1
ATOM 762 N N . CYS A 1 93 ? -7.523 0.405 -0.645 1.00 82.56 93 CYS A N 1
ATOM 763 C CA . CYS A 1 93 ? -7.655 0.671 -2.074 1.00 82.56 93 CYS A CA 1
ATOM 764 C C . CYS A 1 93 ? -6.324 0.603 -2.830 1.00 82.56 93 CYS A C 1
ATOM 766 O O . CYS A 1 93 ? -6.309 0.294 -4.017 1.00 82.56 93 CYS A O 1
ATOM 768 N N . THR A 1 94 ? -5.194 0.873 -2.173 1.00 80.38 94 THR A N 1
ATOM 769 C CA . THR A 1 94 ? -3.872 0.858 -2.824 1.00 80.38 94 THR A CA 1
ATOM 770 C C . THR A 1 94 ? -3.183 -0.498 -2.720 1.00 80.38 94 THR A C 1
ATOM 772 O O . THR A 1 94 ? -2.503 -0.934 -3.656 1.00 80.38 94 THR A O 1
ATOM 775 N N . TYR A 1 95 ? -3.292 -1.157 -1.563 1.00 78.00 95 TYR A N 1
ATOM 776 C CA . TYR A 1 95 ? -2.448 -2.298 -1.216 1.00 78.00 95 TYR A CA 1
ATOM 777 C C . TYR A 1 95 ? -3.204 -3.614 -1.014 1.00 78.00 95 TYR A C 1
ATOM 779 O O . TYR A 1 95 ? -2.557 -4.664 -1.071 1.00 78.00 95 TYR A O 1
ATOM 787 N N . VAL A 1 96 ? -4.520 -3.588 -0.808 1.00 81.62 96 VAL A N 1
ATOM 788 C CA . VAL A 1 96 ? -5.328 -4.801 -0.610 1.00 81.62 96 VAL A CA 1
ATOM 789 C C . VAL A 1 96 ? -6.195 -5.069 -1.835 1.00 81.62 96 VAL A C 1
ATOM 791 O O . VAL A 1 96 ? -5.998 -6.076 -2.509 1.00 81.62 96 VAL A O 1
ATOM 794 N N . SER A 1 97 ? -7.094 -4.146 -2.169 1.00 80.44 97 SER A N 1
ATOM 795 C CA . SER A 1 97 ? -8.008 -4.236 -3.315 1.00 80.44 97 SER A CA 1
ATOM 796 C C . SER A 1 97 ? -7.471 -3.558 -4.585 1.00 80.44 97 SER A C 1
ATOM 798 O O . SER A 1 97 ? -8.084 -3.655 -5.647 1.00 80.44 97 SER A O 1
ATOM 800 N N . GLY A 1 98 ? -6.318 -2.887 -4.498 1.00 73.56 98 GLY A N 1
ATOM 801 C CA . GLY A 1 98 ? -5.748 -2.098 -5.589 1.00 73.56 98 GLY A CA 1
ATOM 802 C C . GLY A 1 98 ? -5.328 -2.897 -6.822 1.00 73.56 98 GLY A C 1
ATOM 803 O O . GLY A 1 98 ? -4.740 -3.976 -6.736 1.00 73.56 98 GLY A O 1
ATOM 804 N N . SER A 1 99 ? -5.569 -2.318 -8.001 1.00 69.00 99 SER A N 1
ATOM 805 C CA . SER A 1 99 ? -5.159 -2.900 -9.281 1.00 69.00 99 SER A CA 1
ATOM 806 C C . SER A 1 99 ? -3.670 -2.676 -9.556 1.00 69.00 99 SER A C 1
ATOM 808 O O . SER A 1 99 ? -3.106 -1.603 -9.322 1.00 69.00 99 SER A O 1
ATOM 810 N N . PHE A 1 100 ? -3.023 -3.676 -10.152 1.00 68.69 100 PHE A N 1
ATOM 811 C CA . PHE A 1 100 ? -1.670 -3.534 -10.681 1.00 68.69 100 PHE A CA 1
ATOM 812 C C . PHE A 1 100 ? -1.698 -2.877 -12.066 1.00 68.69 100 PHE A C 1
ATOM 814 O O . PHE A 1 100 ? -2.563 -3.176 -12.889 1.00 68.69 100 PHE A O 1
ATOM 821 N N . ARG A 1 101 ? -0.712 -2.024 -12.364 1.00 67.69 101 ARG A N 1
ATOM 822 C CA . ARG A 1 101 ? -0.405 -1.590 -13.734 1.00 67.69 101 ARG A CA 1
ATOM 823 C C . ARG A 1 101 ? 0.800 -2.353 -14.267 1.00 67.69 101 ARG A C 1
ATOM 825 O O . ARG A 1 101 ? 1.838 -2.448 -13.605 1.00 67.69 101 ARG A O 1
ATOM 832 N N . ARG A 1 102 ? 0.657 -2.849 -15.499 1.00 71.31 102 ARG A N 1
ATOM 833 C CA . ARG A 1 102 ? 1.772 -3.342 -16.311 1.00 71.31 102 ARG A CA 1
ATOM 834 C C . ARG A 1 102 ? 2.567 -2.134 -16.789 1.00 71.31 102 ARG A C 1
ATOM 836 O O . ARG A 1 102 ? 2.042 -1.284 -17.499 1.00 71.31 102 ARG A O 1
ATOM 843 N N . ILE A 1 103 ? 3.828 -2.069 -16.396 1.00 75.06 103 ILE A N 1
ATOM 844 C CA . ILE A 1 103 ? 4.799 -1.125 -16.929 1.00 75.06 103 ILE A CA 1
ATOM 845 C C . ILE A 1 103 ? 5.678 -1.927 -17.869 1.00 75.06 103 ILE A C 1
ATOM 847 O O . ILE A 1 103 ? 6.465 -2.772 -17.438 1.00 75.06 103 ILE A O 1
ATOM 851 N N . GLN A 1 104 ? 5.510 -1.672 -19.161 1.00 73.06 104 GLN A N 1
ATOM 852 C CA . GLN A 1 104 ? 6.444 -2.124 -20.174 1.00 73.06 104 GLN A CA 1
ATOM 853 C C . GLN A 1 104 ? 7.448 -0.985 -20.372 1.00 73.06 104 GLN A C 1
ATOM 855 O O . GLN A 1 104 ? 7.056 0.086 -20.841 1.00 73.06 104 GLN A O 1
ATOM 860 N N . PRO A 1 105 ? 8.707 -1.141 -19.927 1.00 75.25 105 PRO A N 1
ATOM 861 C CA . PRO A 1 105 ? 9.721 -0.144 -20.226 1.00 75.25 105 PRO A CA 1
ATOM 862 C C . PRO A 1 105 ? 9.935 -0.086 -21.750 1.00 75.25 105 PRO A C 1
ATOM 864 O O . PRO A 1 105 ? 9.698 -1.095 -22.424 1.00 75.25 105 PRO A O 1
ATOM 867 N N . PRO A 1 106 ? 10.371 1.062 -22.301 1.00 76.56 106 PRO A N 1
ATOM 868 C CA . PRO A 1 106 ? 10.696 1.166 -23.718 1.00 76.56 106 PRO A CA 1
ATOM 869 C C . PRO A 1 106 ? 11.696 0.075 -24.132 1.00 76.56 106 PRO A C 1
ATOM 871 O O . PRO A 1 106 ? 12.556 -0.274 -23.314 1.00 76.56 106 PRO A O 1
ATOM 874 N N . PRO A 1 107 ? 11.613 -0.454 -25.366 1.00 79.38 107 PRO A N 1
ATOM 875 C CA . PRO A 1 107 ? 12.629 -1.360 -25.888 1.00 79.38 107 PRO A CA 1
ATOM 876 C C . PRO A 1 107 ? 14.002 -0.693 -25.814 1.00 79.38 107 PRO A C 1
ATOM 878 O O . PRO A 1 107 ? 14.119 0.517 -26.031 1.00 79.38 107 PRO A O 1
ATOM 881 N N . PHE A 1 108 ? 15.039 -1.468 -25.514 1.00 79.38 108 PHE A N 1
ATOM 882 C CA . PHE A 1 108 ? 16.395 -0.947 -25.614 1.00 79.38 108 PHE A CA 1
ATOM 883 C C . PHE A 1 108 ? 16.772 -0.729 -27.096 1.00 79.38 108 PHE A C 1
ATOM 885 O O . PHE A 1 108 ? 16.127 -1.273 -27.996 1.00 79.38 108 PHE A O 1
ATOM 892 N N . LEU A 1 109 ? 17.795 0.092 -27.371 1.00 83.44 109 LEU A N 1
ATOM 893 C CA . LEU A 1 109 ? 18.224 0.454 -28.740 1.00 83.44 109 LEU A CA 1
ATOM 894 C C . LEU A 1 109 ? 18.644 -0.764 -29.587 1.00 83.44 109 LEU A C 1
ATOM 896 O O . LEU A 1 109 ? 18.627 -0.716 -30.812 1.00 83.44 109 LEU A O 1
ATOM 900 N N . ASP A 1 110 ? 18.993 -1.855 -28.920 1.00 84.69 110 ASP A N 1
ATOM 901 C CA . ASP A 1 110 ? 19.356 -3.176 -29.429 1.00 84.69 110 ASP A CA 1
ATOM 902 C C . ASP A 1 110 ? 18.144 -4.098 -29.684 1.00 84.69 110 ASP A C 1
ATOM 904 O O . ASP A 1 110 ? 18.314 -5.263 -30.035 1.00 84.69 110 ASP A O 1
ATOM 908 N N . GLY A 1 111 ? 16.912 -3.597 -29.529 1.00 81.94 111 GLY A N 1
ATOM 909 C CA . GLY A 1 111 ? 15.674 -4.333 -29.818 1.00 81.94 111 GLY A CA 1
ATOM 910 C C . GLY A 1 111 ? 15.276 -5.356 -28.751 1.00 81.94 111 GLY A C 1
ATOM 911 O O . GLY A 1 111 ? 14.243 -6.016 -28.879 1.00 81.94 111 GLY A O 1
ATOM 912 N N . THR A 1 112 ? 16.053 -5.482 -27.674 1.00 85.94 112 THR A N 1
ATOM 913 C CA . THR A 1 112 ? 15.707 -6.331 -26.534 1.00 85.94 112 THR A CA 1
ATOM 914 C C . THR A 1 112 ? 14.517 -5.742 -25.768 1.00 85.94 112 THR A C 1
ATOM 916 O O . THR A 1 112 ? 14.477 -4.557 -25.424 1.00 85.94 112 THR A O 1
ATOM 919 N N . ILE A 1 113 ? 13.514 -6.585 -25.498 1.00 77.88 113 ILE A N 1
ATOM 920 C CA . ILE A 1 113 ? 12.337 -6.206 -24.710 1.00 77.88 113 ILE A CA 1
ATOM 921 C C . ILE A 1 113 ? 12.685 -6.384 -23.227 1.00 77.88 113 ILE A C 1
ATOM 923 O O . ILE A 1 113 ? 12.947 -7.512 -22.798 1.00 77.88 113 ILE A O 1
ATOM 927 N N . PRO A 1 114 ? 12.684 -5.313 -22.416 1.00 77.31 114 PRO A N 1
ATOM 928 C CA . PRO A 1 114 ? 12.938 -5.437 -20.992 1.00 77.31 114 PRO A CA 1
ATOM 929 C C . PRO A 1 114 ? 11.845 -6.253 -20.288 1.00 77.31 114 PRO A C 1
ATOM 931 O O . PRO A 1 114 ? 10.682 -6.246 -20.707 1.00 77.31 114 PRO A O 1
ATOM 934 N N . PRO A 1 115 ? 12.186 -6.918 -19.170 1.00 81.00 115 PRO A N 1
ATOM 935 C CA . PRO A 1 115 ? 11.221 -7.684 -18.400 1.00 81.00 115 PRO A CA 1
ATOM 936 C C . PRO A 1 115 ? 10.072 -6.793 -17.924 1.00 81.00 115 PRO A C 1
ATOM 938 O O . PRO A 1 115 ? 10.274 -5.673 -17.439 1.00 81.00 115 PRO A O 1
ATOM 941 N N . LEU A 1 116 ? 8.855 -7.323 -18.054 1.00 78.25 116 LEU A N 1
ATOM 942 C CA . LEU A 1 116 ? 7.629 -6.658 -17.636 1.00 78.25 116 LEU A CA 1
ATOM 943 C C . LEU A 1 116 ? 7.711 -6.313 -16.143 1.00 78.25 116 LEU A C 1
ATOM 945 O O . LEU A 1 116 ? 7.940 -7.187 -15.306 1.00 78.25 116 LEU A O 1
ATOM 949 N N . ARG A 1 117 ? 7.497 -5.042 -15.796 1.00 77.44 117 ARG A N 1
ATOM 950 C CA . ARG A 1 117 ? 7.446 -4.594 -14.401 1.00 77.44 117 ARG A CA 1
ATOM 951 C C . ARG A 1 117 ? 5.998 -4.379 -13.987 1.00 77.44 117 ARG A C 1
ATOM 953 O O . ARG A 1 117 ? 5.267 -3.646 -14.639 1.00 77.44 117 ARG A O 1
ATOM 960 N N . MET A 1 118 ? 5.584 -4.988 -12.883 1.00 76.31 118 MET A N 1
ATOM 961 C CA . MET A 1 118 ? 4.279 -4.737 -12.265 1.00 76.31 118 MET A CA 1
ATOM 962 C C . MET A 1 118 ? 4.455 -3.721 -11.138 1.00 76.31 118 MET A C 1
ATOM 964 O O . MET A 1 118 ? 5.346 -3.878 -10.302 1.00 76.31 118 MET A O 1
ATOM 968 N N . ARG A 1 119 ? 3.628 -2.674 -11.098 1.00 73.81 119 ARG A N 1
ATOM 969 C CA . ARG A 1 119 ? 3.577 -1.730 -9.969 1.00 73.81 119 ARG A CA 1
ATOM 970 C C . ARG A 1 119 ? 2.136 -1.518 -9.519 1.00 73.81 119 ARG A C 1
ATOM 972 O O . ARG A 1 119 ? 1.222 -1.557 -10.339 1.00 73.81 119 ARG A O 1
ATOM 979 N N . ARG A 1 120 ? 1.945 -1.300 -8.216 1.00 67.62 120 ARG A N 1
ATOM 980 C CA . ARG A 1 120 ? 0.651 -0.906 -7.638 1.00 67.62 120 ARG A CA 1
ATOM 981 C C . ARG A 1 120 ? 0.351 0.548 -7.991 1.00 67.62 120 ARG A C 1
ATOM 983 O O . ARG A 1 120 ? 1.277 1.357 -8.084 1.00 67.62 120 ARG A O 1
ATOM 990 N N . VAL A 1 121 ? -0.920 0.848 -8.225 1.00 64.81 121 VAL A N 1
ATOM 991 C CA . VAL A 1 121 ? -1.396 2.187 -8.582 1.00 64.81 121 VAL A CA 1
ATOM 992 C C . VAL A 1 121 ? -2.094 2.766 -7.362 1.00 64.81 121 VAL A C 1
ATOM 994 O O . VAL A 1 121 ? -3.037 2.138 -6.886 1.00 64.81 121 VAL A O 1
ATOM 997 N N . PRO A 1 122 ? -1.659 3.924 -6.848 1.00 53.62 122 PRO A N 1
ATOM 998 C CA . PRO A 1 122 ? -2.456 4.658 -5.877 1.00 53.62 122 PRO A CA 1
ATOM 999 C C . PRO A 1 122 ? -3.815 5.023 -6.503 1.00 53.62 122 PRO A C 1
ATOM 1001 O O . PRO A 1 122 ? -3.834 5.398 -7.680 1.00 53.62 122 PRO A O 1
ATOM 1004 N N . PRO A 1 123 ? -4.937 4.908 -5.775 1.00 57.09 123 PRO A N 1
ATOM 1005 C CA . PRO A 1 123 ? -6.221 5.433 -6.228 1.00 57.09 123 PRO A CA 1
ATOM 1006 C C . PRO A 1 123 ? -6.091 6.942 -6.514 1.00 57.09 123 PRO A C 1
ATOM 1008 O O . PRO A 1 123 ? -5.346 7.635 -5.817 1.00 57.09 123 PRO A O 1
ATOM 1011 N N . LEU A 1 124 ? -6.738 7.400 -7.596 1.00 56.00 124 LEU A N 1
ATOM 1012 C CA . LEU A 1 124 ? -6.770 8.804 -8.038 1.00 56.00 124 LEU A CA 1
ATOM 1013 C C . LEU A 1 124 ? -7.707 9.638 -7.167 1.00 56.00 124 LEU A C 1
ATOM 1015 O O . LEU A 1 124 ? -8.792 9.109 -6.841 1.00 56.00 124 LEU A O 1
#

Radius of gyration: 24.48 Å; chains: 1; bounding box: 53×28×70 Å

Secondary structure (DSSP, 8-state):
---HHHHHHHHHHHHHHT--SSPPPGGGG---GGG----S---S-----TTTTHHHHHHHGGGS-GGGHHHHHHHHHHHSPTT-HHHHHHHIIIIISPPEEEE-PPPPTTSPPPPPEEEE----

pLDDT: mean 71.58, std 14.75, range [38.62, 89.44]